Protein AF-A0A645FU70-F1 (afdb_monomer)

Organism: NCBI:txid1076179

Secondary structure (DSSP, 8-state):
----S--EEEEEPPTTSPPPEE-----BTTBS----BSSGGGS-EES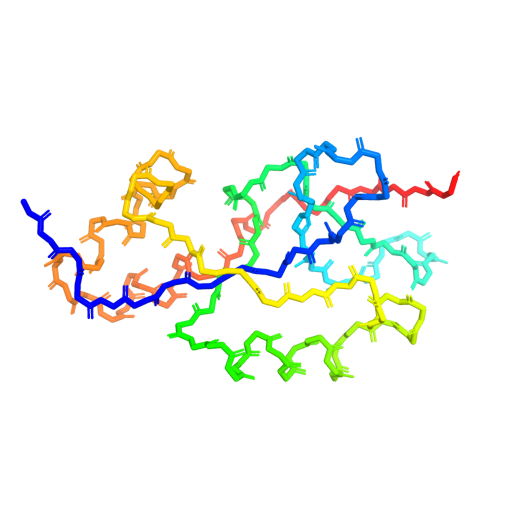SHHHHHHHHHHHS-HHHHTTEEEEEPPHHHHHHH-HHHHHHHHHT-HHHHHHHHS--TT-------

Solvent-accessible surface area (backbone atoms only — not comparable to full-atom values): 6740 Å² total; per-residue (Å²): 141,79,72,91,69,64,40,23,33,37,29,32,73,47,95,82,77,54,84,65,41,22,47,61,75,66,85,60,94,91,44,99,70,44,74,56,32,97,45,73,55,58,26,43,46,26,74,40,62,65,59,38,45,46,44,38,70,75,63,41,56,77,82,50,42,84,46,44,45,61,38,78,55,51,74,67,52,35,47,71,48,34,48,70,36,40,51,19,53,67,70,66,36,65,67,54,34,61,63,53,27,49,44,76,92,81,70,88,70,90,64,80,136

Mean predicted aligned error: 8.74 Å

Nearest PDB structures (foldseek):
  5wer-assembly3_G  TM=2.625E-01  e=4.182E+00  Mus musculus

Sequence (113 aa):
MVINRSVFVICRKNASGGPNYYAAHGSMGGVEDAIGYDEKMFARKFLTEDSAQAFIRDELPEWGRSIHHPKEMTPCEIMIDCPELFVALLENDDEKICLALEPPGARMLIWRR

Foldseek 3Di:
DDQPFWKKFKWFDDPVPDDTWTFDADDDPPDRADTTDPAPLQTQMDRDQVVNLCCLVPPHDPVSNVGMGMDIDDLVSCCVSPVQCNVCSVVVPVVSVVVSNHGPPPDPDDDDD

pLDDT: mean 73.91, std 18.31, range [38.34, 95.75]

Radius of gyration: 14.19 Å; Cα contacts (8 Å, |Δi|>4): 174; chains: 1;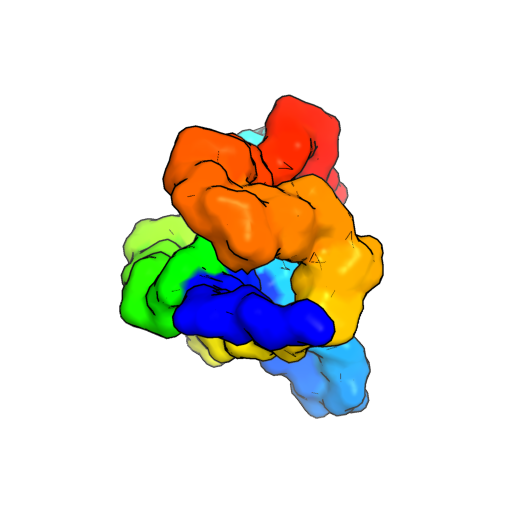 bounding box: 36×29×41 Å

Structure (mmCIF, N/CA/C/O backbone):
data_AF-A0A645FU70-F1
#
_entry.id   AF-A0A645FU70-F1
#
loop_
_atom_site.group_PDB
_atom_site.id
_atom_site.type_symbol
_atom_site.label_atom_id
_atom_site.label_alt_id
_atom_site.label_comp_id
_atom_site.label_asym_id
_atom_site.label_entity_id
_atom_site.label_seq_id
_atom_site.pdbx_PDB_ins_code
_atom_site.Cartn_x
_atom_site.Cartn_y
_atom_site.Cartn_z
_atom_site.occupancy
_atom_site.B_iso_or_equiv
_atom_site.auth_seq_id
_atom_site.auth_comp_id
_atom_site.auth_asym_id
_atom_site.auth_atom_id
_atom_site.pdbx_PDB_model_num
ATOM 1 N N . MET A 1 1 ? -0.027 14.963 17.946 1.00 57.75 1 MET A N 1
ATOM 2 C CA . MET A 1 1 ? -1.115 14.041 17.558 1.00 57.75 1 MET A CA 1
ATOM 3 C C . MET A 1 1 ? -0.475 12.768 17.050 1.00 57.75 1 MET A C 1
ATOM 5 O O . MET A 1 1 ? 0.448 12.870 16.254 1.00 57.75 1 MET A O 1
ATOM 9 N N . VAL A 1 2 ? -0.881 11.614 17.574 1.00 69.81 2 VAL A N 1
ATOM 10 C CA . VAL A 1 2 ? -0.312 10.307 17.219 1.00 69.81 2 VAL A CA 1
ATOM 11 C C . VAL A 1 2 ? -1.437 9.483 16.606 1.00 69.81 2 VAL A C 1
ATOM 13 O O . VAL A 1 2 ? -2.505 9.381 17.205 1.00 69.81 2 VAL A O 1
ATOM 16 N N . ILE A 1 3 ? -1.218 8.955 15.405 1.00 80.69 3 ILE A N 1
ATOM 17 C CA . ILE A 1 3 ? -2.088 7.935 14.817 1.00 80.69 3 ILE A CA 1
ATOM 18 C C . ILE A 1 3 ? -1.740 6.588 15.462 1.00 80.69 3 ILE A C 1
ATOM 20 O O . ILE A 1 3 ? -0.566 6.256 15.598 1.00 80.69 3 ILE A O 1
ATOM 24 N N . ASN A 1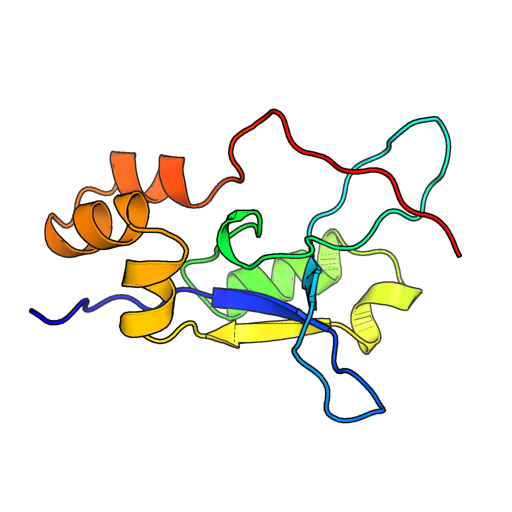 4 ? -2.749 5.823 15.876 1.00 79.31 4 ASN A N 1
ATOM 25 C CA . ASN A 1 4 ? -2.556 4.554 16.596 1.00 79.31 4 ASN A CA 1
ATOM 26 C C . ASN A 1 4 ? -2.768 3.315 15.712 1.00 79.31 4 ASN A C 1
ATOM 28 O O . ASN A 1 4 ? -2.874 2.203 16.225 1.00 79.31 4 ASN A O 1
ATOM 32 N N . ARG A 1 5 ? -2.873 3.495 14.394 1.00 85.81 5 ARG A N 1
ATOM 33 C CA . ARG A 1 5 ? -3.049 2.405 13.430 1.00 85.81 5 ARG A CA 1
ATOM 34 C C . ARG A 1 5 ? -1.931 2.447 12.398 1.00 85.81 5 ARG A C 1
ATOM 36 O O . ARG A 1 5 ? -1.606 3.519 11.886 1.00 85.81 5 ARG A O 1
ATOM 43 N N . SER A 1 6 ? -1.389 1.275 12.093 1.00 91.88 6 SER A N 1
ATOM 44 C CA . SER A 1 6 ? -0.436 1.091 11.005 1.00 91.88 6 SER A CA 1
ATOM 45 C C . SER A 1 6 ? -1.137 1.196 9.654 1.00 91.88 6 SER A C 1
ATOM 47 O O . SER A 1 6 ? -2.288 0.785 9.493 1.00 91.88 6 SER A O 1
ATOM 49 N N . VAL A 1 7 ? -0.420 1.735 8.673 1.00 92.56 7 VAL A N 1
ATOM 50 C CA . VAL A 1 7 ? -0.851 1.787 7.276 1.00 92.56 7 VAL A CA 1
ATOM 51 C C . VAL A 1 7 ? 0.268 1.217 6.431 1.00 92.56 7 VAL A C 1
ATOM 53 O O . VAL A 1 7 ? 1.417 1.631 6.547 1.00 92.56 7 VAL A O 1
ATOM 56 N N . PHE A 1 8 ? -0.072 0.275 5.569 1.00 91.44 8 PHE A N 1
ATOM 57 C CA . PHE A 1 8 ? 0.851 -0.405 4.684 1.00 91.44 8 PHE A CA 1
ATOM 58 C C . PHE A 1 8 ? 0.517 -0.104 3.236 1.00 91.44 8 PHE A C 1
ATOM 60 O O . PHE A 1 8 ? -0.626 0.140 2.858 1.00 91.44 8 PHE A O 1
ATOM 67 N N . VAL A 1 9 ? 1.547 -0.183 2.418 1.00 87.56 9 VAL A N 1
ATOM 68 C CA . VAL A 1 9 ? 1.507 -0.047 0.969 1.00 87.56 9 VAL A CA 1
ATOM 69 C C . VAL A 1 9 ? 2.461 -1.087 0.389 1.00 87.56 9 VAL A C 1
ATOM 71 O O . VAL A 1 9 ? 3.439 -1.471 1.029 1.00 87.56 9 VAL A O 1
ATOM 74 N N . ILE A 1 10 ? 2.199 -1.582 -0.814 1.00 83.44 10 ILE A N 1
ATOM 75 C CA . ILE A 1 10 ? 3.064 -2.589 -1.444 1.00 83.44 10 ILE A CA 1
ATOM 76 C C . ILE A 1 10 ? 4.197 -1.875 -2.168 1.00 83.44 10 ILE A C 1
ATOM 78 O O . ILE A 1 10 ? 3.909 -1.063 -3.027 1.00 83.44 10 ILE A O 1
ATOM 82 N N . CYS A 1 11 ? 5.453 -2.189 -1.860 1.00 79.69 11 CYS A N 1
ATOM 83 C CA . CYS A 1 11 ? 6.672 -1.603 -2.418 1.00 79.69 11 CYS A CA 1
ATOM 84 C C . CYS A 1 11 ? 7.448 -2.577 -3.310 1.00 79.69 11 CYS A C 1
ATOM 86 O O . CYS A 1 11 ? 7.648 -3.727 -2.933 1.00 79.69 11 CYS A O 1
ATOM 88 N N . ARG A 1 12 ? 8.032 -2.098 -4.411 1.00 75.88 12 ARG A N 1
ATOM 89 C CA . ARG A 1 12 ? 9.059 -2.810 -5.188 1.00 75.88 12 ARG A CA 1
ATOM 90 C C . ARG A 1 12 ? 10.462 -2.489 -4.672 1.00 75.88 12 ARG A C 1
ATOM 92 O O . ARG A 1 12 ? 10.801 -1.314 -4.545 1.00 75.88 12 ARG A O 1
ATOM 99 N N . LYS A 1 13 ? 11.315 -3.503 -4.461 1.00 65.12 13 LYS A N 1
ATOM 100 C CA . LYS A 1 13 ? 12.753 -3.278 -4.204 1.00 65.12 13 LYS A CA 1
ATOM 101 C C . LYS A 1 13 ? 13.443 -2.778 -5.473 1.00 65.12 13 LYS A C 1
ATOM 103 O O . LYS A 1 13 ? 13.460 -3.473 -6.489 1.00 65.12 13 LYS A O 1
ATOM 108 N N . ASN A 1 14 ? 14.038 -1.591 -5.414 1.00 58.72 14 ASN A N 1
ATOM 109 C CA . ASN A 1 14 ? 14.912 -1.107 -6.475 1.00 58.72 14 ASN A CA 1
ATOM 110 C C . ASN A 1 14 ? 16.317 -1.710 -6.294 1.00 58.72 14 ASN A C 1
ATOM 112 O O . ASN A 1 14 ? 16.928 -1.540 -5.241 1.00 58.72 14 ASN A O 1
ATOM 116 N N . ALA A 1 15 ? 16.843 -2.397 -7.312 1.00 53.50 15 ALA A N 1
ATOM 117 C CA . ALA A 1 15 ? 18.200 -2.956 -7.284 1.00 53.50 15 ALA A CA 1
ATOM 118 C C . ALA A 1 15 ? 19.290 -1.870 -7.160 1.00 53.50 15 ALA A C 1
ATOM 120 O O . ALA A 1 15 ? 20.409 -2.164 -6.750 1.00 53.50 15 ALA A O 1
ATOM 121 N N . SER A 1 16 ? 18.950 -0.616 -7.474 1.00 53.72 16 SER A N 1
ATOM 122 C CA . SER A 1 16 ? 19.878 0.518 -7.535 1.00 53.72 16 SER A CA 1
ATOM 123 C C . SER A 1 16 ? 19.785 1.468 -6.331 1.00 53.72 16 SER A C 1
ATOM 125 O O . SER A 1 16 ? 20.332 2.565 -6.387 1.00 53.72 16 SER A O 1
ATOM 127 N N . GLY A 1 17 ? 19.056 1.106 -5.266 1.00 50.53 17 GLY A N 1
ATOM 128 C CA . GLY A 1 17 ? 18.923 1.939 -4.057 1.00 50.53 17 GLY A CA 1
ATOM 129 C C . GLY A 1 17 ? 18.056 3.201 -4.206 1.00 50.53 17 GLY A C 1
ATOM 130 O O . GLY A 1 17 ? 18.042 4.036 -3.305 1.00 50.53 17 GLY A O 1
ATOM 131 N N . GLY A 1 18 ? 17.336 3.357 -5.324 1.00 50.22 18 GLY A N 1
ATOM 132 C CA . GLY A 1 18 ? 16.346 4.425 -5.517 1.00 50.22 18 GLY A CA 1
ATOM 133 C C . GLY A 1 18 ? 15.021 4.167 -4.777 1.00 50.22 18 GLY A C 1
ATOM 134 O O . GLY A 1 18 ? 14.822 3.068 -4.256 1.00 50.22 18 GLY A O 1
ATOM 135 N N . PRO A 1 19 ? 14.100 5.151 -4.735 1.00 51.22 19 PRO A N 1
ATOM 136 C CA . PRO A 1 19 ? 12.850 5.051 -3.980 1.00 51.22 19 PRO A CA 1
ATOM 137 C C . PRO A 1 19 ? 11.994 3.851 -4.424 1.00 51.22 19 PRO A C 1
ATOM 139 O O . PRO A 1 19 ? 11.982 3.476 -5.597 1.00 51.22 19 PRO A O 1
ATOM 142 N N . ASN A 1 20 ? 11.304 3.231 -3.463 1.00 56.50 20 ASN A N 1
ATOM 143 C CA . ASN A 1 20 ? 10.438 2.072 -3.691 1.00 56.50 20 ASN A CA 1
ATOM 144 C C . ASN A 1 20 ? 9.162 2.497 -4.443 1.00 56.50 20 ASN A C 1
ATOM 146 O O . ASN A 1 20 ? 8.521 3.463 -4.041 1.00 56.50 20 ASN A O 1
ATOM 150 N N . TYR A 1 21 ? 8.777 1.764 -5.490 1.00 54.84 21 TYR A N 1
ATOM 151 C CA . TYR A 1 21 ? 7.553 2.008 -6.277 1.00 54.84 21 TYR A CA 1
ATOM 152 C C . TYR A 1 21 ? 6.364 1.212 -5.730 1.00 54.84 21 TYR A C 1
ATOM 154 O O . TYR A 1 21 ? 6.580 0.109 -5.225 1.00 54.84 21 TYR A O 1
ATOM 162 N N . TYR A 1 22 ? 5.135 1.734 -5.841 1.00 54.97 22 TYR A N 1
ATOM 163 C CA . TYR A 1 22 ? 3.960 1.179 -5.155 1.00 54.97 22 TYR A CA 1
ATOM 164 C C . TYR A 1 22 ? 2.961 0.481 -6.097 1.00 54.97 22 TYR A C 1
ATOM 166 O O . TYR A 1 22 ? 2.699 1.010 -7.164 1.00 54.97 22 TYR A O 1
ATOM 174 N N . ALA A 1 23 ? 2.407 -0.695 -5.770 1.00 50.69 23 ALA A N 1
ATOM 175 C CA . ALA A 1 23 ? 1.672 -1.545 -6.738 1.00 50.69 23 ALA A CA 1
ATOM 176 C C . ALA A 1 23 ? 0.127 -1.559 -6.583 1.00 50.69 23 ALA A C 1
ATOM 178 O O . ALA A 1 23 ? -0.377 -1.638 -5.465 1.00 50.69 23 ALA A O 1
ATOM 179 N N . ALA A 1 24 ? -0.619 -1.586 -7.701 1.00 43.53 24 ALA A N 1
ATOM 180 C CA . ALA A 1 24 ? -1.964 -2.184 -7.826 1.00 43.53 24 ALA A CA 1
ATOM 181 C C . ALA A 1 24 ? -2.158 -2.800 -9.229 1.00 43.53 24 ALA A C 1
ATOM 183 O O . ALA A 1 24 ? -1.459 -2.413 -10.164 1.00 43.53 24 ALA A O 1
ATOM 184 N N . HIS A 1 25 ? -3.088 -3.757 -9.343 1.00 41.44 25 HIS A N 1
ATOM 185 C CA . HIS A 1 25 ? -3.311 -4.645 -10.493 1.00 41.44 25 HIS A CA 1
ATOM 186 C C . HIS A 1 25 ? -4.688 -4.411 -11.149 1.00 41.44 25 HIS A C 1
ATOM 188 O O . HIS A 1 25 ? -5.682 -4.223 -10.447 1.00 41.44 25 HIS A O 1
ATOM 194 N N . GLY A 1 26 ? -4.737 -4.444 -12.487 1.00 42.94 26 GLY A N 1
ATOM 195 C CA . GLY A 1 26 ? -5.954 -4.399 -13.307 1.00 42.94 26 GLY A CA 1
ATOM 196 C C . GLY A 1 26 ? -5.643 -4.331 -14.813 1.00 42.94 26 GLY A C 1
ATOM 197 O O . GLY A 1 26 ? -4.641 -3.745 -15.220 1.00 42.94 26 GLY A O 1
ATOM 198 N N . SER A 1 27 ? -6.484 -4.945 -15.654 1.00 42.84 27 SER A N 1
ATOM 199 C CA . SER A 1 27 ? -6.299 -4.996 -17.113 1.00 42.84 27 SER A CA 1
ATOM 200 C C . SER A 1 27 ? -6.539 -3.629 -17.764 1.00 42.84 27 SER A C 1
ATOM 202 O O . SER A 1 27 ? -7.622 -3.058 -17.631 1.00 42.84 27 SER A O 1
ATOM 204 N N . MET A 1 28 ? -5.577 -3.126 -18.545 1.00 43.44 28 MET A N 1
ATOM 205 C CA . MET A 1 28 ? -5.746 -1.894 -19.325 1.00 43.44 28 MET A CA 1
ATOM 206 C C . MET A 1 28 ? -5.269 -2.102 -20.768 1.00 43.44 28 MET A C 1
ATOM 208 O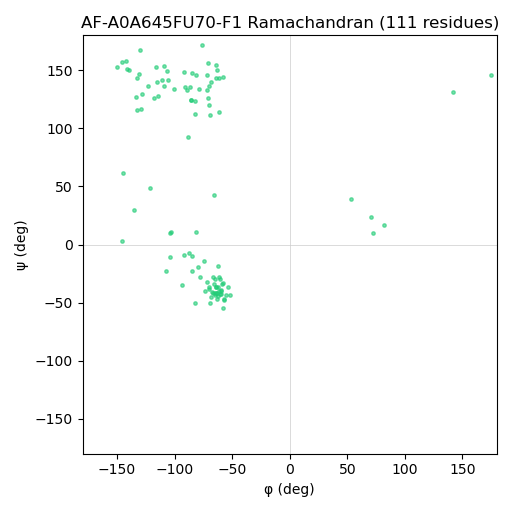 O . MET A 1 28 ? -4.097 -2.365 -21.019 1.00 43.44 28 MET A O 1
ATOM 212 N N . GLY A 1 29 ? -6.185 -2.010 -21.739 1.00 43.59 29 GLY A N 1
ATOM 213 C CA . GLY A 1 29 ? -5.846 -2.028 -23.170 1.00 43.59 29 GLY A CA 1
ATOM 214 C C . GLY A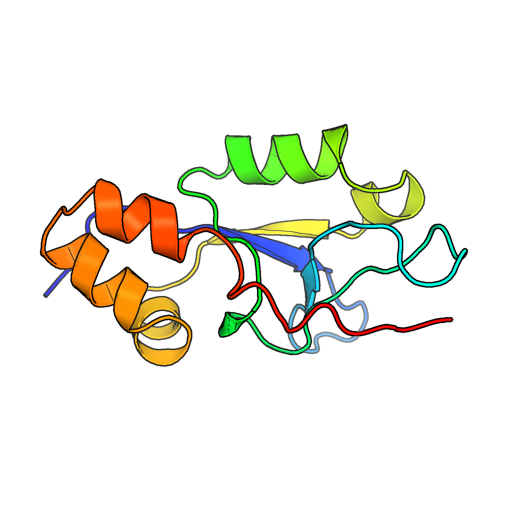 1 29 ? -5.360 -3.366 -23.752 1.00 43.59 29 GLY A C 1
ATOM 215 O O . GLY A 1 29 ? -4.670 -3.347 -24.768 1.00 43.59 29 GLY A O 1
ATOM 216 N N . GLY A 1 30 ? -5.701 -4.511 -23.146 1.00 42.59 30 GLY A N 1
ATOM 217 C CA . GLY A 1 30 ? -5.370 -5.843 -23.68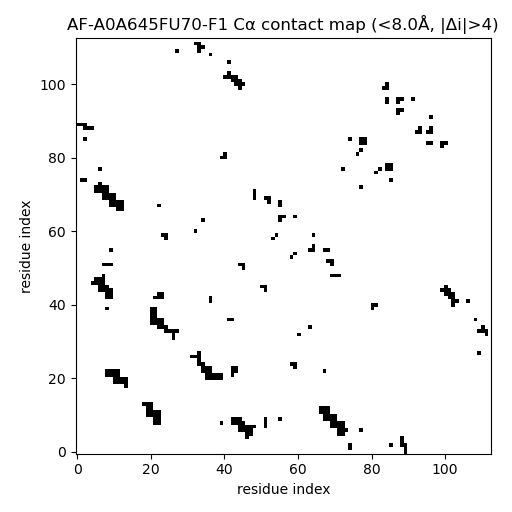4 1.00 42.59 30 GLY A CA 1
ATOM 218 C C . GLY A 1 30 ? -3.949 -6.343 -23.385 1.00 42.59 30 GLY A C 1
ATOM 219 O O . GLY A 1 30 ? -3.486 -7.264 -24.050 1.00 42.59 30 GLY A O 1
ATOM 220 N N . VAL A 1 31 ? -3.260 -5.741 -22.409 1.00 41.81 31 VAL A N 1
ATOM 221 C CA . VAL A 1 31 ? -1.930 -6.156 -21.928 1.00 41.81 31 VAL A CA 1
ATOM 222 C C . VAL A 1 31 ? -2.050 -6.630 -20.475 1.00 41.81 31 VAL A C 1
ATOM 224 O O . VAL A 1 31 ? -2.594 -5.908 -19.642 1.00 41.81 31 VAL A O 1
ATOM 227 N N . GLU A 1 32 ? -1.548 -7.830 -20.174 1.00 49.00 32 GLU A N 1
ATOM 228 C CA . GLU A 1 32 ? -1.709 -8.532 -18.883 1.00 49.00 32 GLU A CA 1
ATOM 229 C C . GLU A 1 32 ? -0.745 -8.078 -17.757 1.00 49.00 32 GLU A C 1
ATOM 231 O O . GLU A 1 32 ? -0.696 -8.716 -16.714 1.00 49.00 32 GLU A O 1
ATOM 236 N N . ASP A 1 33 ? 0.003 -6.975 -17.914 1.00 46.84 33 ASP A N 1
ATOM 237 C CA . ASP A 1 33 ? 1.233 -6.745 -17.119 1.00 46.84 33 ASP A CA 1
ATOM 238 C C . ASP A 1 33 ? 1.437 -5.326 -16.521 1.00 46.84 33 ASP A C 1
ATOM 240 O O . ASP A 1 33 ? 2.571 -4.886 -16.320 1.00 46.84 33 ASP A O 1
ATOM 244 N N . ALA A 1 34 ? 0.390 -4.563 -16.195 1.00 46.91 34 ALA A N 1
ATOM 245 C CA . ALA A 1 34 ? 0.581 -3.220 -15.620 1.00 46.91 34 ALA A CA 1
ATOM 246 C C . ALA A 1 34 ? 0.857 -3.259 -14.096 1.00 46.91 34 ALA A C 1
ATOM 248 O O . ALA A 1 34 ? -0.040 -3.577 -13.317 1.00 46.91 34 ALA A O 1
ATOM 249 N N . ILE A 1 35 ? 2.074 -2.895 -13.653 1.00 52.38 35 ILE A N 1
ATOM 250 C CA . ILE A 1 35 ? 2.396 -2.661 -12.229 1.00 52.38 35 ILE A CA 1
ATOM 251 C C . ILE A 1 35 ? 3.088 -1.301 -12.034 1.00 52.38 35 ILE A C 1
ATOM 253 O O . ILE A 1 35 ? 4.227 -1.123 -12.465 1.00 52.38 35 ILE A O 1
ATOM 257 N N . GLY A 1 36 ? 2.447 -0.390 -11.291 1.00 52.50 36 GLY A N 1
ATOM 258 C CA . GLY A 1 36 ? 3.132 0.676 -10.545 1.00 52.50 36 GLY A CA 1
ATOM 259 C C . GLY A 1 36 ? 2.439 2.045 -10.531 1.00 52.50 36 GLY A C 1
ATOM 260 O O . GLY A 1 36 ? 2.097 2.587 -11.576 1.00 52.50 36 GLY A O 1
ATOM 261 N N . TYR A 1 37 ? 2.309 2.626 -9.340 1.00 52.69 37 TYR A N 1
ATOM 262 C CA . TYR A 1 37 ? 2.103 4.049 -9.088 1.00 52.69 37 TYR A CA 1
ATOM 263 C C . TYR A 1 37 ? 3.468 4.729 -8.923 1.00 52.69 37 TYR A C 1
ATOM 265 O O . TYR A 1 37 ? 4.356 4.210 -8.235 1.00 52.69 37 TYR A O 1
ATOM 273 N N . ASP A 1 38 ? 3.631 5.886 -9.557 1.00 53.88 38 ASP A N 1
ATOM 274 C CA . ASP A 1 38 ? 4.785 6.779 -9.415 1.00 53.88 38 ASP A CA 1
ATOM 275 C C . ASP A 1 38 ? 4.871 7.402 -8.013 1.00 53.88 38 ASP A C 1
ATOM 277 O O . ASP A 1 38 ? 5.969 7.660 -7.517 1.00 53.88 38 ASP A O 1
ATOM 281 N N . GLU A 1 39 ? 3.724 7.562 -7.347 1.00 65.75 39 GLU A N 1
ATOM 282 C CA . GLU A 1 39 ? 3.605 8.200 -6.039 1.00 65.75 39 GLU A CA 1
ATOM 283 C C . GLU A 1 39 ? 2.786 7.374 -5.031 1.00 65.75 39 GLU A C 1
ATOM 285 O O . GLU A 1 39 ? 1.801 6.710 -5.367 1.00 65.75 39 GLU A O 1
ATOM 290 N N . LYS A 1 40 ? 3.156 7.465 -3.744 1.00 72.75 40 LYS A N 1
ATOM 291 C CA . LYS A 1 40 ? 2.451 6.795 -2.631 1.00 72.75 40 LYS A CA 1
ATOM 292 C C . LYS A 1 40 ? 0.986 7.175 -2.527 1.00 72.75 40 LYS A C 1
ATOM 294 O O . LYS A 1 40 ? 0.166 6.338 -2.148 1.00 72.75 40 LYS A O 1
ATOM 299 N N . MET A 1 41 ? 0.654 8.417 -2.870 1.00 74.56 41 MET A N 1
ATOM 300 C CA . MET A 1 41 ? -0.706 8.925 -2.742 1.00 74.56 41 MET A CA 1
ATOM 301 C C . MET A 1 41 ? -1.710 8.155 -3.601 1.00 74.56 41 MET A C 1
ATOM 303 O O . MET A 1 41 ? -2.864 7.998 -3.205 1.00 74.56 41 MET A O 1
ATOM 307 N N . PHE A 1 42 ? -1.262 7.571 -4.714 1.00 74.12 42 PHE A N 1
ATOM 308 C CA . PHE A 1 42 ? -2.109 6.763 -5.588 1.00 74.12 42 PHE A CA 1
ATOM 309 C C . PHE A 1 42 ? -2.092 5.271 -5.254 1.00 74.12 42 PHE A C 1
ATOM 311 O O . PHE A 1 42 ? -2.922 4.535 -5.773 1.00 74.12 42 PHE A O 1
ATOM 318 N N . ALA A 1 43 ? -1.205 4.812 -4.368 1.00 77.00 43 ALA A N 1
ATOM 319 C CA . ALA A 1 43 ? -1.147 3.411 -3.970 1.00 77.00 43 ALA A CA 1
ATOM 320 C C . ALA A 1 43 ? -2.435 2.961 -3.276 1.00 77.00 43 ALA A C 1
ATOM 322 O O . ALA A 1 43 ? -3.067 3.741 -2.565 1.00 77.00 43 ALA A O 1
ATOM 323 N N . ARG A 1 44 ? -2.789 1.681 -3.411 1.00 83.50 44 ARG A N 1
ATOM 324 C CA . ARG A 1 44 ? -3.739 1.065 -2.479 1.00 83.50 44 ARG A CA 1
ATOM 325 C C . ARG A 1 44 ? -3.081 0.954 -1.106 1.00 83.50 44 ARG A C 1
ATOM 327 O O . ARG A 1 44 ? -1.893 0.628 -1.022 1.00 83.50 44 ARG A O 1
ATOM 334 N N . LYS A 1 45 ? -3.848 1.218 -0.052 1.00 88.44 45 LYS A N 1
ATOM 335 C CA . LYS A 1 45 ? -3.390 1.120 1.333 1.00 88.44 45 LYS A CA 1
ATOM 336 C C . LYS A 1 45 ? -4.042 -0.064 2.031 1.00 88.44 45 LYS A C 1
ATOM 338 O O . LYS A 1 45 ? -5.138 -0.493 1.685 1.00 88.44 45 LYS A O 1
ATOM 343 N N . PHE A 1 46 ? -3.351 -0.569 3.039 1.00 91.38 46 PHE A N 1
ATOM 344 C CA . PHE A 1 46 ? -3.739 -1.732 3.822 1.00 91.38 46 PHE A CA 1
ATOM 345 C C . PHE A 1 46 ? -3.579 -1.407 5.304 1.00 91.38 46 PHE A C 1
ATOM 347 O O . PHE A 1 46 ? -2.636 -0.724 5.690 1.00 91.38 46 PHE A O 1
ATOM 354 N N . LEU A 1 47 ? -4.479 -1.899 6.150 1.00 93.62 47 LEU A N 1
ATOM 355 C CA . LEU A 1 47 ? -4.396 -1.667 7.599 1.00 93.62 47 LEU A CA 1
ATOM 356 C C . LEU A 1 47 ? -3.534 -2.712 8.322 1.00 93.62 47 LEU A C 1
ATOM 358 O O . LEU A 1 47 ? -3.262 -2.570 9.511 1.00 93.62 47 LEU A O 1
ATOM 362 N N . THR A 1 48 ? -3.098 -3.764 7.622 1.00 94.06 48 THR A N 1
ATOM 363 C CA . THR A 1 48 ? -2.225 -4.809 8.168 1.00 94.06 48 THR A CA 1
ATOM 364 C C . THR A 1 48 ? -1.194 -5.258 7.139 1.00 94.06 48 THR A C 1
ATOM 366 O O . THR A 1 48 ? -1.459 -5.244 5.935 1.00 94.06 48 THR A O 1
ATOM 369 N N . GLU A 1 49 ? -0.036 -5.714 7.614 1.00 93.62 49 GLU A N 1
ATOM 370 C CA . GLU A 1 49 ? 0.982 -6.330 6.760 1.00 93.62 49 GLU A CA 1
ATOM 371 C C . GLU A 1 49 ? 0.438 -7.587 6.065 1.00 93.62 49 GLU A C 1
ATOM 373 O O . GLU A 1 49 ? 0.607 -7.746 4.858 1.00 93.62 49 GLU A O 1
ATOM 378 N N . ASP A 1 50 ? -0.300 -8.429 6.796 1.00 95.75 50 ASP A N 1
ATOM 379 C CA . ASP A 1 50 ? -0.880 -9.669 6.271 1.00 95.75 50 ASP A CA 1
ATOM 380 C C . ASP A 1 50 ? -1.839 -9.428 5.101 1.00 95.75 50 ASP A C 1
ATOM 382 O O . ASP A 1 50 ? -1.822 -10.179 4.126 1.00 95.75 50 ASP A O 1
ATOM 386 N N . SER A 1 51 ? -2.663 -8.375 5.160 1.00 92.81 51 SER A N 1
ATOM 387 C CA . SER A 1 51 ? -3.576 -8.045 4.057 1.00 92.81 51 SER A CA 1
ATOM 388 C C . SER A 1 51 ? -2.822 -7.534 2.828 1.00 92.81 51 SER A C 1
ATOM 390 O O . SER A 1 51 ? -3.144 -7.934 1.707 1.00 92.81 51 SER A O 1
ATOM 392 N N . ALA A 1 52 ? -1.763 -6.741 3.022 1.00 89.50 52 ALA A N 1
ATOM 393 C CA . ALA A 1 52 ? -0.873 -6.341 1.935 1.00 89.50 52 ALA A CA 1
ATOM 394 C C . ALA A 1 52 ? -0.149 -7.554 1.321 1.00 89.50 52 ALA A C 1
ATOM 396 O O . ALA A 1 52 ? -0.045 -7.672 0.099 1.00 89.50 52 ALA A O 1
ATOM 397 N N . GLN A 1 53 ? 0.317 -8.491 2.150 1.00 91.81 53 GLN A N 1
ATOM 398 C CA . GLN A 1 53 ? 1.012 -9.695 1.700 1.00 91.81 53 GLN A CA 1
ATOM 399 C C . GLN A 1 53 ? 0.077 -10.685 0.991 1.00 91.81 53 GLN A C 1
ATOM 401 O O . GLN A 1 53 ? 0.483 -11.317 0.012 1.00 91.81 53 GLN A O 1
ATOM 406 N N . ALA A 1 54 ? -1.171 -10.807 1.451 1.00 90.56 54 ALA A N 1
ATOM 407 C CA . ALA A 1 54 ? -2.207 -11.584 0.779 1.00 90.56 54 ALA A CA 1
ATOM 408 C C . ALA A 1 54 ? -2.499 -11.013 -0.613 1.00 90.56 54 ALA A C 1
ATOM 410 O O . ALA A 1 54 ? -2.487 -11.763 -1.582 1.00 90.56 54 ALA A O 1
ATOM 411 N N . PHE A 1 55 ? -2.624 -9.687 -0.739 1.00 85.62 55 PHE A N 1
ATOM 412 C CA . PHE A 1 55 ? -2.790 -9.040 -2.042 1.00 85.62 55 PHE A CA 1
ATOM 413 C C . PHE A 1 55 ? -1.606 -9.328 -2.980 1.00 85.62 55 PHE A C 1
ATOM 415 O O . PHE A 1 55 ? -1.811 -9.658 -4.143 1.00 85.62 55 PHE A O 1
ATOM 422 N N . ILE A 1 56 ? -0.361 -9.285 -2.487 1.00 83.00 56 ILE A N 1
ATOM 423 C CA . ILE A 1 56 ? 0.816 -9.673 -3.289 1.00 83.00 56 ILE A CA 1
ATOM 424 C C . ILE A 1 56 ? 0.680 -11.107 -3.811 1.00 83.00 56 ILE A C 1
ATOM 426 O O . ILE A 1 56 ? 0.943 -11.364 -4.981 1.00 83.00 56 ILE A O 1
ATOM 430 N N . ARG A 1 57 ? 0.300 -12.050 -2.948 1.00 87.94 57 ARG A N 1
ATOM 431 C CA . ARG A 1 57 ? 0.208 -13.471 -3.299 1.00 87.94 57 ARG A CA 1
ATOM 432 C C . ARG A 1 57 ? -0.919 -13.748 -4.295 1.00 87.94 57 ARG A C 1
ATOM 434 O O . ARG A 1 57 ? -0.703 -14.502 -5.243 1.00 87.94 57 ARG A O 1
ATOM 441 N N . ASP A 1 58 ? -2.086 -13.165 -4.052 1.00 85.50 58 ASP A N 1
ATOM 442 C CA . ASP A 1 58 ? -3.333 -13.559 -4.706 1.00 85.50 58 ASP A CA 1
ATOM 443 C C . ASP A 1 58 ? -3.612 -12.718 -5.959 1.00 85.50 58 ASP A C 1
ATOM 445 O O . ASP A 1 58 ? -4.090 -13.253 -6.956 1.00 85.50 58 ASP A O 1
ATOM 449 N N . GLU A 1 59 ? -3.239 -11.435 -5.943 1.00 79.38 59 GLU A N 1
ATOM 450 C CA . GLU A 1 59 ? -3.622 -10.471 -6.982 1.00 79.38 59 GLU A CA 1
ATOM 451 C C . GLU A 1 59 ? -2.470 -10.081 -7.917 1.00 79.38 59 GLU A C 1
ATOM 453 O O . GLU A 1 59 ? -2.729 -9.642 -9.034 1.00 79.38 59 GLU A O 1
ATOM 458 N N . LEU A 1 60 ? -1.196 -10.218 -7.516 1.00 75.19 60 LEU A N 1
ATOM 459 C CA . LEU A 1 60 ? -0.076 -9.892 -8.413 1.00 75.19 60 LEU A CA 1
ATOM 460 C C . LEU A 1 60 ? 0.302 -11.068 -9.334 1.00 75.19 60 LEU A C 1
ATOM 462 O O . LEU A 1 60 ? 0.259 -12.232 -8.903 1.00 75.19 60 LEU A O 1
ATOM 466 N N . PRO A 1 61 ? 0.767 -10.781 -10.570 1.00 72.06 61 PRO A N 1
ATOM 467 C CA . PRO A 1 61 ? 1.299 -11.800 -11.471 1.00 72.06 61 PRO A CA 1
ATOM 468 C C . PRO A 1 61 ? 2.571 -12.431 -10.897 1.00 72.06 61 PRO A C 1
ATOM 470 O O . PRO A 1 61 ? 3.302 -11.805 -10.126 1.00 72.06 61 PRO A O 1
ATOM 473 N N . GLU A 1 62 ? 2.865 -13.669 -11.299 1.00 78.62 62 GLU A N 1
ATOM 474 C CA . GLU A 1 62 ? 3.944 -14.490 -10.730 1.00 78.62 62 GLU A CA 1
ATOM 475 C C . GLU A 1 62 ? 5.303 -13.768 -10.689 1.00 78.62 62 GLU A C 1
ATOM 477 O O . GLU A 1 62 ? 5.978 -13.770 -9.657 1.00 78.62 62 GLU A O 1
ATOM 482 N N . TRP A 1 63 ? 5.667 -13.068 -11.768 1.00 72.69 63 TRP A N 1
ATOM 483 C CA . TRP A 1 63 ? 6.913 -12.301 -11.850 1.00 72.69 63 TRP A CA 1
ATOM 484 C C . TRP A 1 63 ? 6.966 -11.122 -10.864 1.00 72.69 63 TRP A C 1
ATOM 486 O O . TRP A 1 63 ? 8.044 -10.740 -10.407 1.00 72.69 63 TRP A O 1
ATOM 496 N N . GLY A 1 64 ? 5.812 -10.546 -10.516 1.00 73.25 64 GLY A N 1
ATOM 497 C CA . GLY A 1 64 ? 5.686 -9.409 -9.610 1.00 73.25 64 GLY A CA 1
ATOM 498 C C . GLY A 1 64 ? 5.809 -9.801 -8.138 1.00 73.25 64 GLY A C 1
ATOM 499 O O . GLY A 1 64 ? 6.274 -8.999 -7.330 1.00 73.25 64 GLY A O 1
ATOM 500 N N . ARG A 1 65 ? 5.457 -11.038 -7.774 1.00 82.19 65 ARG A N 1
ATOM 501 C CA . ARG A 1 65 ? 5.412 -11.491 -6.371 1.00 82.19 65 ARG A CA 1
ATOM 502 C C . ARG A 1 65 ? 6.769 -11.448 -5.673 1.00 82.19 65 ARG A C 1
ATOM 504 O O . ARG A 1 65 ? 6.839 -11.122 -4.496 1.00 82.19 65 ARG A O 1
ATOM 511 N N . SER A 1 66 ? 7.846 -11.763 -6.391 1.00 80.31 66 SER A N 1
ATOM 512 C CA . SER A 1 66 ? 9.200 -11.865 -5.820 1.00 80.31 66 SER A CA 1
ATOM 513 C C . SER A 1 66 ? 9.900 -10.516 -5.628 1.00 80.31 66 SER A C 1
ATOM 515 O O . SER A 1 66 ? 10.852 -10.415 -4.853 1.00 80.31 66 SER A O 1
ATOM 517 N N . ILE A 1 67 ? 9.443 -9.476 -6.328 1.00 75.69 67 ILE A N 1
ATOM 518 C CA . ILE A 1 67 ? 10.070 -8.147 -6.321 1.00 75.69 67 ILE A CA 1
ATOM 519 C C . ILE A 1 67 ? 9.304 -7.126 -5.468 1.00 75.69 67 ILE A C 1
ATOM 521 O O . ILE A 1 67 ? 9.842 -6.045 -5.202 1.00 75.69 67 ILE A O 1
ATOM 525 N N . HIS A 1 68 ? 8.086 -7.465 -5.027 1.00 82.00 68 HIS A N 1
ATOM 526 C CA . HIS A 1 68 ? 7.237 -6.631 -4.177 1.00 82.00 68 HIS A CA 1
ATOM 527 C C . HIS A 1 68 ? 7.175 -7.139 -2.729 1.00 82.00 68 HIS A C 1
ATOM 529 O O . HIS A 1 68 ? 7.283 -8.333 -2.473 1.00 82.00 68 HIS A O 1
ATOM 535 N N . HIS A 1 69 ? 7.004 -6.223 -1.778 1.00 85.75 69 HIS A N 1
ATOM 536 C CA . HIS A 1 69 ? 6.851 -6.505 -0.348 1.00 85.75 69 HIS A CA 1
ATOM 537 C C . HIS A 1 69 ? 5.988 -5.426 0.323 1.00 85.75 69 HIS A C 1
ATOM 539 O O . HIS A 1 69 ? 5.980 -4.288 -0.152 1.00 85.75 69 HIS A O 1
ATOM 545 N N . PRO A 1 70 ? 5.283 -5.729 1.421 1.00 90.62 70 PRO A N 1
ATOM 546 C CA . PRO A 1 70 ? 4.633 -4.707 2.232 1.00 90.62 70 PRO A CA 1
ATOM 547 C C . PRO A 1 70 ? 5.654 -3.722 2.815 1.00 90.62 70 PRO A C 1
ATOM 549 O O . PRO A 1 70 ? 6.759 -4.102 3.202 1.00 90.62 70 PRO A O 1
ATOM 552 N N . LYS A 1 71 ? 5.278 -2.448 2.896 1.00 89.00 71 LYS A N 1
ATOM 553 C CA . LYS A 1 71 ? 6.024 -1.402 3.596 1.00 89.00 71 LYS A CA 1
ATOM 554 C C . LYS A 1 71 ? 5.060 -0.589 4.444 1.00 89.00 71 LYS A C 1
ATOM 556 O O . LYS A 1 71 ? 4.082 -0.056 3.921 1.00 89.00 71 LYS A O 1
ATOM 561 N N . GLU A 1 72 ? 5.370 -0.461 5.727 1.00 91.88 72 GLU A N 1
ATOM 562 C CA . GLU A 1 72 ? 4.654 0.445 6.620 1.00 91.88 72 GLU A CA 1
ATOM 563 C C . GLU A 1 72 ? 4.973 1.908 6.275 1.00 91.88 72 GLU A C 1
ATOM 565 O O . GLU A 1 72 ? 6.124 2.275 6.013 1.00 91.88 72 GLU A O 1
ATOM 570 N N . MET A 1 73 ? 3.938 2.742 6.255 1.00 89.62 73 MET A N 1
ATOM 571 C CA . MET A 1 73 ? 4.052 4.186 6.120 1.00 89.62 73 MET A CA 1
ATOM 572 C C . MET A 1 73 ? 4.258 4.818 7.491 1.00 89.62 73 MET A C 1
ATOM 574 O O . MET A 1 73 ? 3.551 4.528 8.454 1.00 89.62 73 MET A O 1
ATOM 578 N N . THR A 1 74 ? 5.189 5.757 7.563 1.00 89.88 74 THR A N 1
ATOM 579 C CA . THR A 1 74 ? 5.344 6.611 8.738 1.00 89.88 74 THR A CA 1
ATOM 580 C C . THR A 1 74 ? 4.182 7.607 8.851 1.00 89.88 74 THR A C 1
ATOM 582 O O . THR A 1 74 ? 3.595 7.993 7.835 1.00 89.88 74 THR A O 1
ATOM 585 N N . PRO A 1 75 ? 3.886 8.127 10.058 1.00 89.56 75 PRO A N 1
ATOM 586 C CA . PRO A 1 75 ? 2.878 9.172 10.232 1.00 89.56 75 PRO A CA 1
ATOM 587 C C . PRO A 1 75 ? 3.098 10.406 9.346 1.00 89.56 75 PRO A C 1
ATOM 589 O O . PRO A 1 75 ? 2.133 10.974 8.842 1.00 89.56 75 PRO A O 1
ATOM 592 N N . CYS A 1 76 ? 4.356 10.801 9.111 1.00 88.75 76 CYS A N 1
ATOM 593 C CA . CYS A 1 76 ? 4.685 11.913 8.218 1.00 88.75 76 CYS A CA 1
ATOM 594 C C . CYS A 1 76 ? 4.361 11.599 6.753 1.00 88.75 76 CYS A C 1
ATOM 596 O O . CYS A 1 76 ? 3.839 12.464 6.058 1.00 88.75 76 CYS A O 1
ATOM 598 N N . GLU A 1 77 ? 4.644 10.378 6.288 1.00 88.06 77 GLU A N 1
ATOM 599 C CA . GLU A 1 77 ? 4.281 9.950 4.932 1.00 88.06 77 GLU A CA 1
ATOM 600 C C . GLU A 1 77 ? 2.762 9.930 4.760 1.00 88.06 77 GLU A C 1
ATOM 602 O O . GLU A 1 77 ? 2.268 10.419 3.757 1.00 88.06 77 GLU A O 1
ATOM 607 N N . ILE A 1 78 ? 2.006 9.448 5.751 1.00 89.88 78 ILE A N 1
ATOM 608 C CA . ILE A 1 78 ? 0.535 9.444 5.685 1.00 89.88 78 ILE A CA 1
ATOM 609 C C . ILE A 1 78 ? -0.004 10.879 5.661 1.00 89.88 78 ILE A C 1
ATOM 611 O O . ILE A 1 78 ? -0.869 11.190 4.854 1.00 89.88 78 ILE A O 1
ATOM 615 N N . MET A 1 79 ? 0.529 11.771 6.499 1.00 90.62 79 MET A N 1
ATOM 616 C CA . MET A 1 79 ? 0.113 13.176 6.538 1.00 90.62 79 MET A CA 1
ATOM 617 C C . MET A 1 79 ? 0.371 13.912 5.212 1.00 90.62 79 MET A C 1
ATOM 619 O O . MET A 1 79 ? -0.449 14.733 4.814 1.00 90.62 79 MET A O 1
ATOM 623 N N . ILE A 1 80 ? 1.506 13.650 4.554 1.00 87.81 80 ILE A N 1
ATOM 624 C CA . ILE A 1 80 ? 1.903 14.326 3.309 1.00 87.81 80 ILE A CA 1
ATOM 625 C C . ILE A 1 80 ? 1.227 13.687 2.094 1.00 87.81 80 ILE A C 1
ATOM 627 O O . ILE A 1 80 ? 0.646 14.394 1.276 1.00 87.81 80 ILE A O 1
ATOM 631 N N . ASP A 1 81 ? 1.305 12.361 1.980 1.00 84.38 81 ASP A N 1
ATOM 632 C CA . ASP A 1 81 ? 0.878 11.624 0.791 1.00 84.38 81 ASP A CA 1
ATOM 633 C C . ASP A 1 81 ? -0.634 11.315 0.828 1.00 84.38 81 ASP A C 1
ATOM 635 O O . ASP A 1 81 ? -1.235 11.051 -0.210 1.00 84.38 81 ASP A O 1
ATOM 639 N N . CYS A 1 82 ? -1.276 11.292 2.003 1.00 86.75 82 CYS A N 1
ATOM 640 C CA . CYS A 1 82 ? -2.682 10.893 2.179 1.00 86.75 82 CYS A CA 1
ATOM 641 C C . CYS A 1 82 ? -3.388 11.701 3.292 1.00 86.75 82 CYS A C 1
ATOM 643 O O . CYS A 1 82 ? -3.834 11.116 4.288 1.00 86.75 82 CYS A O 1
ATOM 645 N N . PRO A 1 83 ? -3.499 13.036 3.168 1.00 89.75 83 PRO A N 1
ATOM 646 C CA . PRO A 1 83 ? -4.005 13.890 4.242 1.00 89.75 83 PRO A CA 1
ATOM 647 C C . PRO A 1 83 ? -5.432 13.532 4.690 1.00 89.75 83 PRO A C 1
ATOM 649 O O . PRO A 1 83 ? -5.731 13.606 5.881 1.00 89.75 83 PRO A O 1
ATOM 652 N N . GLU A 1 84 ? -6.304 13.075 3.787 1.00 89.50 84 GLU A N 1
ATOM 653 C CA . GLU A 1 84 ? -7.661 12.631 4.133 1.00 89.50 84 GLU A CA 1
ATOM 654 C C . GLU A 1 84 ? -7.644 11.367 5.002 1.00 89.50 84 GLU A C 1
ATOM 656 O O . GLU A 1 84 ? -8.368 11.287 5.996 1.00 89.50 84 GLU A O 1
ATOM 661 N N . LEU A 1 85 ? -6.770 10.405 4.677 1.00 90.50 85 LEU A N 1
ATOM 662 C CA . LEU A 1 85 ? -6.570 9.207 5.492 1.00 90.50 85 LEU A CA 1
ATOM 663 C C . LEU A 1 85 ? -5.997 9.581 6.862 1.00 90.50 85 LEU A C 1
ATOM 665 O O . LEU A 1 85 ? -6.441 9.050 7.875 1.00 90.50 85 LEU A O 1
ATOM 669 N N . PHE A 1 86 ? -5.045 10.518 6.914 1.00 92.75 86 PHE A N 1
ATOM 670 C CA . PHE A 1 86 ? -4.475 10.993 8.174 1.00 92.75 86 PHE A CA 1
ATOM 671 C C . PHE A 1 86 ? -5.554 11.549 9.112 1.00 92.75 86 PHE A C 1
ATOM 673 O O . PHE A 1 86 ? -5.607 11.163 10.280 1.00 92.75 86 PHE A O 1
ATOM 680 N N . VAL A 1 87 ? -6.444 12.407 8.602 1.00 92.81 87 VAL A N 1
ATOM 681 C CA . VAL A 1 87 ? -7.564 12.964 9.378 1.00 92.81 87 VAL A CA 1
ATOM 682 C C . VAL A 1 87 ? -8.522 11.861 9.828 1.00 92.81 87 VAL A C 1
ATOM 684 O O . VAL A 1 87 ? -8.848 11.792 11.011 1.00 92.81 87 VAL A O 1
ATOM 687 N N . ALA A 1 88 ? -8.905 10.947 8.934 1.00 92.88 88 ALA A N 1
ATOM 688 C CA . ALA A 1 88 ? -9.808 9.846 9.267 1.00 92.88 88 ALA A CA 1
ATOM 689 C C . ALA A 1 88 ? -9.244 8.931 10.375 1.00 92.88 88 ALA A C 1
ATOM 691 O O . ALA A 1 88 ? -9.967 8.525 11.286 1.00 92.88 88 ALA A O 1
ATOM 692 N N . LEU A 1 89 ? -7.933 8.664 10.351 1.00 93.19 89 LEU A N 1
ATOM 693 C CA . LEU A 1 89 ? -7.235 7.895 11.387 1.00 93.19 89 LEU A CA 1
ATOM 694 C C . LEU A 1 89 ? -7.222 8.603 12.747 1.00 93.19 89 LEU A C 1
ATOM 696 O O . LEU A 1 89 ? -7.270 7.939 13.781 1.00 93.19 89 LEU A O 1
ATOM 700 N N . LEU A 1 90 ? -7.152 9.934 12.764 1.00 92.38 90 LEU A N 1
ATOM 701 C CA . LEU A 1 90 ? -7.206 10.723 13.997 1.00 92.38 90 LEU A CA 1
ATOM 702 C C . LEU A 1 90 ? -8.616 10.758 14.588 1.00 92.38 90 LEU A C 1
ATOM 704 O O . LEU A 1 90 ? -8.778 10.662 15.804 1.00 92.38 90 LEU A O 1
ATOM 708 N N . GLU A 1 91 ? -9.623 10.871 13.725 1.00 92.94 91 GLU A N 1
ATOM 709 C CA . GLU A 1 91 ? -11.040 10.861 14.095 1.00 92.94 91 GLU A CA 1
ATOM 710 C C . GLU A 1 91 ? -11.539 9.455 14.473 1.00 92.94 91 GLU A C 1
ATOM 712 O O . GLU A 1 91 ? -12.589 9.335 15.098 1.00 92.94 91 GLU A O 1
ATOM 717 N N . ASN A 1 92 ? -10.772 8.399 14.157 1.00 90.69 92 ASN A N 1
ATOM 718 C CA . ASN A 1 92 ? -11.205 6.996 14.218 1.00 90.69 92 ASN A CA 1
ATOM 719 C C . ASN A 1 92 ? -12.506 6.757 13.429 1.00 90.69 92 ASN A C 1
ATOM 721 O O . ASN A 1 92 ? -13.382 6.005 13.853 1.00 90.69 92 ASN A O 1
ATOM 725 N N . ASP A 1 93 ? -12.621 7.413 12.278 1.00 93.50 93 ASP A N 1
ATOM 726 C CA . ASP A 1 93 ? -13.772 7.317 11.387 1.00 93.50 93 ASP A CA 1
ATOM 727 C C . ASP A 1 93 ? -13.560 6.154 10.408 1.00 93.50 93 ASP A C 1
ATOM 729 O O . ASP A 1 93 ? -12.917 6.301 9.366 1.00 93.50 93 ASP A O 1
ATOM 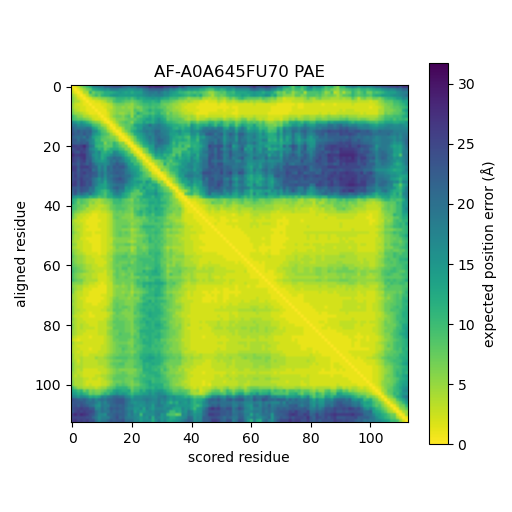733 N N . ASP A 1 94 ? -14.055 4.969 10.771 1.00 90.94 94 ASP A N 1
ATOM 734 C CA . ASP A 1 94 ? -13.854 3.743 9.992 1.00 90.94 94 ASP A CA 1
ATOM 735 C C . ASP A 1 94 ? -14.438 3.833 8.572 1.00 90.94 94 ASP A C 1
ATOM 737 O O . ASP A 1 94 ? -13.890 3.222 7.653 1.00 90.94 94 ASP A O 1
ATOM 741 N N . GLU A 1 95 ? -15.498 4.619 8.359 1.00 91.62 95 GLU A N 1
ATOM 742 C CA . GLU A 1 95 ? -16.092 4.812 7.034 1.00 91.62 95 GLU A CA 1
ATOM 743 C C . GLU A 1 95 ? -15.143 5.610 6.134 1.00 91.62 95 GLU A C 1
ATOM 745 O O . GLU A 1 95 ? -14.789 5.158 5.039 1.00 91.62 95 GLU A O 1
ATOM 750 N N . LYS A 1 96 ? -14.645 6.754 6.621 1.00 90.44 96 LYS A N 1
ATOM 751 C CA . LYS A 1 96 ? -13.656 7.555 5.886 1.00 90.44 96 LYS A CA 1
ATOM 752 C C . LYS A 1 96 ? -12.337 6.815 5.692 1.00 90.44 96 LYS A C 1
ATOM 754 O O . LYS A 1 96 ? -11.727 6.950 4.632 1.00 90.44 96 LYS A O 1
ATOM 759 N N . ILE A 1 97 ? -11.903 6.030 6.683 1.00 91.19 97 ILE A N 1
ATOM 760 C CA . ILE A 1 97 ? -10.714 5.183 6.554 1.00 91.19 97 ILE A CA 1
ATOM 761 C C . ILE A 1 97 ? -10.915 4.229 5.380 1.00 91.19 97 ILE A C 1
ATOM 763 O O . ILE A 1 97 ? -10.104 4.257 4.460 1.00 91.19 97 ILE A O 1
ATOM 767 N N . CYS A 1 98 ? -12.002 3.449 5.362 1.00 87.69 98 CYS A N 1
ATOM 768 C CA . CYS A 1 98 ? -12.275 2.494 4.285 1.00 87.69 98 CYS A CA 1
ATOM 769 C C . CYS A 1 98 ? -12.280 3.156 2.900 1.00 87.69 98 CYS A C 1
ATOM 771 O O . CYS A 1 98 ? -11.679 2.623 1.970 1.00 87.69 98 CYS A O 1
ATOM 773 N N . LEU A 1 99 ? -12.899 4.333 2.769 1.00 85.75 99 LEU A N 1
ATOM 774 C CA . LEU A 1 99 ? -12.929 5.083 1.510 1.00 85.75 99 LEU A CA 1
ATOM 775 C C . LEU A 1 99 ? -11.536 5.538 1.050 1.00 85.75 99 LEU A C 1
ATOM 777 O O . LEU 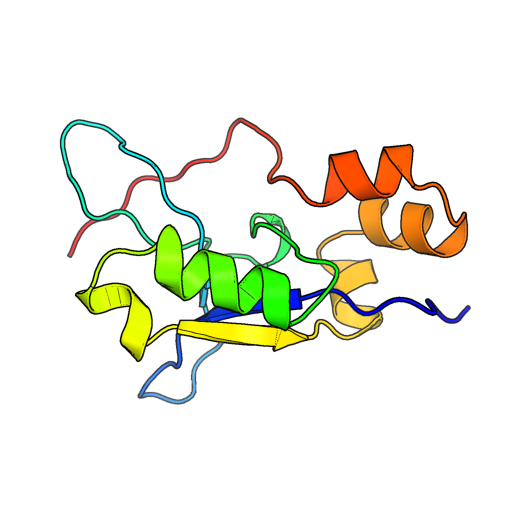A 1 99 ? -11.260 5.540 -0.146 1.00 85.75 99 LEU A O 1
ATOM 781 N N . ALA A 1 100 ? -10.660 5.907 1.985 1.00 85.62 100 ALA A N 1
ATOM 782 C CA . ALA A 1 100 ? -9.322 6.415 1.689 1.00 85.62 100 ALA A CA 1
ATOM 783 C C . ALA A 1 100 ? -8.259 5.314 1.482 1.00 85.62 100 ALA A C 1
ATOM 785 O O . ALA A 1 100 ? -7.140 5.615 1.053 1.00 85.62 100 ALA A O 1
ATOM 786 N N . LEU A 1 101 ? -8.578 4.046 1.782 1.00 86.56 101 L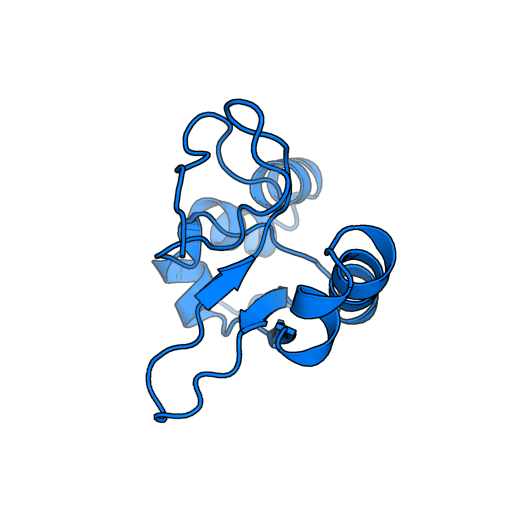EU A N 1
ATOM 787 C CA . LEU A 1 101 ? -7.689 2.912 1.493 1.00 86.56 101 LEU A CA 1
ATOM 788 C C . LEU A 1 101 ? -7.620 2.594 -0.003 1.00 86.56 101 LEU A C 1
ATOM 790 O O . LEU A 1 101 ? -6.576 2.151 -0.498 1.00 86.56 101 LEU A O 1
ATOM 794 N N . GLU A 1 102 ? -8.719 2.826 -0.717 1.00 81.25 102 GLU A N 1
ATOM 795 C CA . GLU A 1 102 ? -8.797 2.618 -2.156 1.00 81.25 102 GLU A CA 1
ATOM 796 C C . GLU A 1 102 ? -8.195 3.808 -2.924 1.00 81.25 102 GLU A C 1
ATOM 798 O O . GLU A 1 102 ? -8.287 4.960 -2.488 1.00 81.25 102 GLU A O 1
ATOM 803 N N . PRO A 1 103 ? -7.552 3.564 -4.076 1.00 72.44 103 PRO A N 1
ATOM 804 C CA . PRO A 1 103 ? -7.032 4.638 -4.909 1.00 72.44 103 PRO A CA 1
ATOM 805 C C . PRO A 1 103 ? -8.177 5.524 -5.445 1.00 72.44 103 PRO A C 1
ATOM 807 O O . PRO A 1 103 ? -9.235 5.004 -5.809 1.00 72.44 103 PRO A O 1
ATOM 810 N N . PRO A 1 104 ? -7.986 6.854 -5.567 1.00 65.62 104 PRO A N 1
ATOM 811 C CA . PRO A 1 104 ? -8.999 7.742 -6.133 1.00 65.62 104 PRO A CA 1
ATOM 812 C C . PRO A 1 104 ? -9.285 7.332 -7.587 1.00 65.62 104 PRO A C 1
ATOM 814 O O . PRO A 1 104 ? -8.405 7.395 -8.448 1.00 65.62 104 PRO A O 1
ATOM 817 N N . GLY A 1 105 ? -10.512 6.863 -7.837 1.00 54.34 105 GLY A N 1
ATOM 818 C CA . GLY A 1 105 ? -10.923 5.993 -8.952 1.00 54.34 105 GLY A CA 1
ATOM 819 C C . GLY A 1 105 ? -10.859 6.534 -10.389 1.00 54.34 105 GLY A C 1
ATOM 820 O O . GLY A 1 105 ? -11.772 6.279 -11.166 1.00 54.34 105 GLY A O 1
ATOM 821 N N . ALA A 1 106 ? -9.807 7.252 -10.787 1.00 48.59 106 ALA A N 1
ATOM 822 C CA . ALA A 1 106 ? -9.649 7.752 -12.158 1.00 48.59 106 ALA A CA 1
ATOM 823 C C . ALA A 1 106 ? -8.200 7.813 -12.685 1.00 48.59 106 ALA A C 1
ATOM 825 O O . ALA A 1 106 ? -7.987 8.273 -13.805 1.00 48.59 106 ALA A O 1
ATOM 826 N N . ARG A 1 107 ? -7.190 7.366 -11.925 1.00 48.97 107 ARG A N 1
ATOM 827 C CA . ARG A 1 107 ? -5.772 7.422 -12.343 1.00 48.97 107 ARG A CA 1
ATOM 828 C C . ARG A 1 107 ? -5.097 6.052 -12.388 1.00 48.97 107 ARG A C 1
ATOM 830 O O . ARG A 1 107 ? -3.989 5.884 -11.894 1.00 48.97 107 ARG A O 1
ATOM 837 N N . MET A 1 108 ? -5.744 5.073 -13.016 1.00 48.31 108 MET A N 1
ATOM 838 C CA . MET A 1 108 ? -4.989 3.926 -13.531 1.00 48.31 108 MET A CA 1
ATOM 839 C C . MET A 1 108 ? -4.134 4.425 -14.703 1.00 48.31 108 MET A C 1
ATOM 841 O O . MET A 1 108 ? -4.673 4.854 -15.722 1.00 48.31 108 MET A O 1
ATOM 845 N N . LEU A 1 109 ? -2.812 4.449 -14.537 1.00 45.91 109 LEU A N 1
ATOM 846 C CA . LEU A 1 109 ? -1.860 4.874 -15.565 1.00 45.91 109 LEU A CA 1
ATOM 847 C C . LEU A 1 109 ? -1.230 3.643 -16.237 1.00 45.91 109 LEU A C 1
ATOM 849 O O . LEU A 1 109 ? -0.816 2.699 -15.573 1.00 45.91 109 LEU A O 1
ATOM 853 N N . ILE A 1 110 ? -1.179 3.664 -17.573 1.00 39.94 110 ILE A N 1
ATOM 854 C CA . ILE A 1 110 ? -0.712 2.570 -18.445 1.00 39.94 110 ILE A CA 1
ATOM 855 C C . ILE A 1 110 ? 0.808 2.635 -18.606 1.00 39.94 110 ILE A C 1
ATOM 857 O O . ILE A 1 110 ? 1.280 3.633 -19.144 1.00 39.94 110 ILE A O 1
ATOM 861 N N . TRP A 1 111 ? 1.555 1.565 -18.300 1.00 49.94 111 TRP A N 1
ATOM 862 C CA . TRP A 1 111 ? 2.976 1.446 -18.681 1.00 49.94 111 TRP A CA 1
ATOM 863 C C . TRP A 1 111 ? 3.400 0.022 -19.089 1.00 49.94 111 TRP A C 1
ATOM 865 O O . TRP A 1 111 ? 2.717 -0.955 -18.789 1.00 49.94 111 TRP A O 1
ATOM 875 N N . ARG A 1 112 ? 4.501 -0.054 -19.857 1.00 38.34 112 ARG A N 1
ATOM 876 C CA . ARG A 1 112 ? 5.032 -1.207 -20.619 1.00 38.34 112 ARG A CA 1
ATOM 877 C C . ARG A 1 112 ? 6.531 -1.403 -20.304 1.00 38.34 112 ARG A C 1
ATOM 879 O O . ARG A 1 112 ? 7.136 -0.503 -19.727 1.00 38.34 112 ARG A O 1
ATOM 886 N N . ARG A 1 113 ? 7.111 -2.548 -20.695 1.00 40.50 113 ARG A N 1
ATOM 887 C CA . ARG A 1 113 ? 8.565 -2.824 -20.657 1.00 40.50 113 ARG A CA 1
ATOM 888 C C . ARG A 1 113 ? 9.379 -1.798 -21.447 1.00 40.50 113 ARG A C 1
ATOM 890 O O . ARG A 1 113 ? 8.874 -1.353 -22.503 1.00 40.50 113 ARG A O 1
#